Protein AF-A0A1Y4UDS3-F1 (afdb_monomer)

Foldseek 3Di:
DVVVCVVVVVVDPPDDDDPDPCVVCVCVVVVVVVVVVVVVCCVVPVD

Mean predicted aligned error: 5.83 Å

Sequence (47 aa):
MMIAVIPFILLYNGKRAKKSLLTKYFFYIVYPAHLWILMMLKYCLLD

Radius of gyration: 14.35 Å; Cα contacts (8 Å, |Δi|>4): 5; chains: 1; bounding box: 31×13×37 Å

Solvent-accessible surface area (backbone atoms only — not comparable to full-atom values): 3040 Å² total; per-residue (Å²): 132,71,71,81,50,48,67,62,57,72,70,52,83,86,66,81,78,69,97,43,69,63,67,72,45,43,61,74,53,51,57,63,47,52,55,52,50,53,51,50,47,44,53,78,72,70,109

pLDDT: mean 87.42, std 8.2, range [57.16, 95.44]

Organism: NCBI:txid52242

Structure (mmCIF, N/CA/C/O backbone):
data_AF-A0A1Y4UDS3-F1
#
_entry.id   AF-A0A1Y4UDS3-F1
#
loop_
_atom_site.group_PDB
_atom_site.id
_atom_site.type_symbol
_atom_site.label_atom_id
_atom_site.label_alt_id
_atom_site.label_comp_id
_atom_site.label_asym_id
_atom_site.label_entity_id
_atom_site.label_seq_id
_atom_site.pdbx_PDB_ins_code
_atom_site.Cartn_x
_atom_site.Cartn_y
_atom_site.Cartn_z
_atom_site.occupancy
_atom_site.B_iso_or_equiv
_atom_site.auth_seq_id
_atom_site.auth_comp_id
_atom_site.auth_asym_id
_atom_site.auth_atom_id
_atom_site.pdbx_PDB_model_num
ATOM 1 N N . MET A 1 1 ? -4.710 7.846 -9.427 1.00 57.16 1 MET A N 1
ATOM 2 C CA . MET A 1 1 ? -5.073 6.416 -9.542 1.00 57.16 1 MET A CA 1
ATOM 3 C C . MET A 1 1 ? -6.054 6.040 -8.440 1.00 57.16 1 MET A C 1
ATOM 5 O O . MET A 1 1 ? -5.636 5.602 -7.381 1.00 57.16 1 MET A O 1
ATOM 9 N N . MET A 1 2 ? -7.351 6.262 -8.664 1.00 66.81 2 MET A N 1
ATOM 10 C CA . MET A 1 2 ? -8.394 5.947 -7.673 1.00 66.81 2 MET A CA 1
ATOM 11 C C . MET A 1 2 ? -8.992 4.546 -7.892 1.00 66.81 2 MET A C 1
ATOM 13 O O . MET A 1 2 ? -9.473 3.920 -6.962 1.00 66.81 2 MET A O 1
ATOM 17 N N . ILE A 1 3 ? -8.893 4.008 -9.111 1.00 82.69 3 ILE A N 1
ATOM 18 C CA . ILE A 1 3 ? -9.483 2.710 -9.475 1.00 82.69 3 ILE A CA 1
ATOM 19 C C . ILE A 1 3 ? -8.774 1.546 -8.767 1.00 82.69 3 ILE A C 1
ATOM 21 O O . ILE A 1 3 ? -9.425 0.617 -8.303 1.00 82.69 3 ILE A O 1
ATOM 25 N N . ALA A 1 4 ? -7.451 1.627 -8.595 1.00 82.88 4 ALA A N 1
ATOM 26 C CA . ALA A 1 4 ? -6.672 0.584 -7.926 1.00 82.88 4 ALA A CA 1
ATOM 27 C C . ALA A 1 4 ? -7.065 0.373 -6.450 1.00 82.88 4 ALA A C 1
ATOM 29 O O . ALA A 1 4 ? -6.784 -0.686 -5.896 1.00 82.88 4 ALA A O 1
ATOM 30 N N . VAL A 1 5 ? -7.734 1.345 -5.813 1.00 84.38 5 VAL A N 1
ATOM 31 C CA . VAL A 1 5 ? -8.184 1.217 -4.418 1.00 84.38 5 VAL A CA 1
ATOM 32 C C . VAL A 1 5 ? -9.521 0.475 -4.287 1.00 84.38 5 VAL A C 1
ATOM 34 O O . VAL A 1 5 ? -9.829 -0.051 -3.221 1.00 84.38 5 VAL A O 1
ATOM 37 N N . ILE A 1 6 ? -10.298 0.373 -5.373 1.00 90.81 6 ILE A N 1
ATOM 38 C CA . ILE A 1 6 ? -11.634 -0.242 -5.392 1.00 90.81 6 ILE A CA 1
ATOM 39 C C . ILE A 1 6 ? -11.642 -1.677 -4.839 1.00 90.81 6 ILE A C 1
ATOM 41 O O . ILE A 1 6 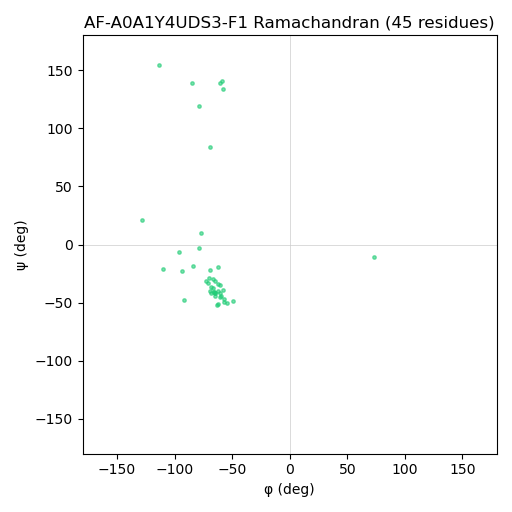? -12.442 -1.930 -3.939 1.00 90.81 6 ILE A O 1
ATOM 45 N N . PRO A 1 7 ? -10.773 -2.615 -5.271 1.00 88.31 7 PRO A N 1
ATOM 46 C CA . PRO A 1 7 ? -10.787 -3.971 -4.714 1.00 88.31 7 PRO A CA 1
ATOM 47 C C . PRO A 1 7 ? -10.514 -3.993 -3.202 1.00 88.31 7 PRO A C 1
ATOM 49 O O . PRO A 1 7 ? -11.127 -4.771 -2.477 1.00 88.31 7 PRO A O 1
ATOM 52 N N . PHE A 1 8 ? -9.662 -3.097 -2.696 1.00 85.75 8 PHE A N 1
ATOM 53 C CA . PHE A 1 8 ? -9.375 -2.997 -1.262 1.00 85.75 8 PHE A CA 1
ATOM 54 C C . PHE A 1 8 ? -10.554 -2.431 -0.464 1.00 85.75 8 PHE A C 1
ATOM 56 O O . PHE A 1 8 ? -10.778 -2.845 0.671 1.00 85.75 8 PHE A O 1
ATOM 63 N N . ILE A 1 9 ? -11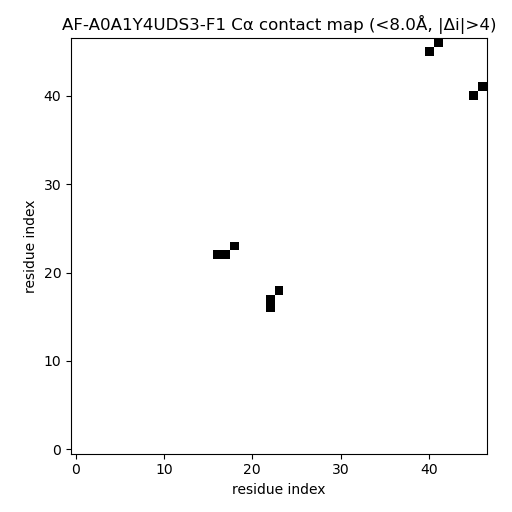.330 -1.520 -1.061 1.00 89.00 9 ILE A N 1
ATOM 64 C CA . ILE A 1 9 ? -12.572 -1.007 -0.470 1.00 89.00 9 ILE A CA 1
ATOM 65 C C . ILE A 1 9 ? -13.635 -2.109 -0.421 1.00 89.00 9 ILE A C 1
ATOM 67 O O . ILE A 1 9 ? -14.309 -2.250 0.593 1.00 89.00 9 ILE A O 1
ATOM 71 N N . LEU A 1 10 ? -13.765 -2.916 -1.477 1.00 91.81 10 LEU A N 1
ATOM 72 C CA . LEU A 1 10 ? -14.729 -4.023 -1.514 1.00 91.81 10 LEU A CA 1
ATOM 73 C C . LEU A 1 10 ? -14.412 -5.117 -0.481 1.00 91.81 10 LEU A C 1
ATOM 75 O O . LEU A 1 10 ? -15.324 -5.735 0.056 1.00 91.81 10 LEU A O 1
ATOM 79 N N . LEU A 1 11 ? -13.131 -5.324 -0.162 1.00 91.69 11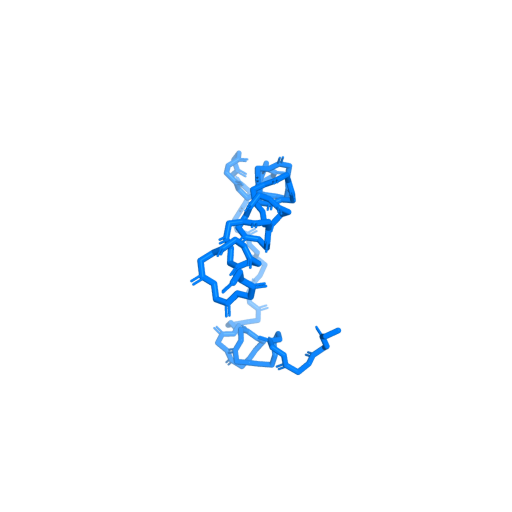 LEU A N 1
ATOM 80 C CA . LEU A 1 11 ? -12.679 -6.244 0.890 1.00 91.69 11 LEU A CA 1
ATOM 81 C C . LEU A 1 11 ? -12.809 -5.662 2.313 1.00 91.69 11 LEU A C 1
ATOM 83 O O . LEU A 1 11 ? -12.485 -6.338 3.294 1.00 91.69 11 LEU A O 1
ATOM 87 N N . TYR A 1 12 ? -13.245 -4.408 2.461 1.00 88.81 12 TYR A N 1
ATOM 88 C CA . TYR A 1 12 ? -13.341 -3.761 3.762 1.00 88.81 12 TYR A CA 1
ATOM 89 C C . TYR A 1 12 ? -14.597 -4.200 4.526 1.00 88.81 12 TYR A C 1
ATOM 91 O O . TYR A 1 12 ? -15.727 -3.916 4.145 1.00 88.81 12 TYR A O 1
ATOM 99 N N . ASN A 1 13 ? -14.394 -4.808 5.695 1.00 89.50 13 ASN A N 1
ATOM 100 C CA . ASN A 1 13 ? -15.470 -5.347 6.536 1.00 89.50 13 ASN A CA 1
ATOM 101 C C . ASN A 1 13 ? -16.262 -4.293 7.347 1.00 89.50 13 ASN A C 1
ATOM 103 O O . ASN A 1 13 ? -16.981 -4.658 8.276 1.00 89.50 13 ASN A O 1
ATOM 107 N N . GLY A 1 14 ? -16.081 -2.988 7.110 1.00 87.25 14 GLY A N 1
ATOM 108 C CA . GLY A 1 14 ? -16.810 -1.918 7.816 1.00 87.25 14 GLY A CA 1
ATOM 109 C C . GLY A 1 14 ? -16.399 -1.673 9.279 1.00 87.25 14 GLY A C 1
ATOM 110 O O . GLY A 1 14 ? -16.794 -0.675 9.877 1.00 87.25 14 GLY A O 1
ATOM 111 N N . LYS A 1 15 ? -15.592 -2.556 9.879 1.00 88.94 15 LYS A N 1
ATOM 112 C CA . LYS A 1 15 ? -15.170 -2.462 11.285 1.00 88.94 15 LYS A CA 1
ATOM 113 C C . LYS A 1 15 ? -13.955 -1.555 11.443 1.00 88.94 15 LYS A C 1
ATOM 115 O O . LYS A 1 15 ? -12.985 -1.663 10.696 1.00 88.94 15 LYS A O 1
ATOM 120 N N . ARG A 1 16 ? -13.966 -0.727 12.493 1.00 82.38 16 ARG A N 1
ATOM 121 C CA . ARG A 1 16 ? -12.817 0.111 12.857 1.00 82.38 16 ARG A CA 1
ATOM 122 C C . ARG A 1 16 ? -11.585 -0.760 13.108 1.00 82.38 16 ARG A C 1
ATOM 124 O O . ARG A 1 16 ? -11.655 -1.750 13.838 1.00 82.38 16 ARG A O 1
ATOM 131 N N . ALA A 1 17 ? -10.452 -0.356 12.537 1.00 82.88 17 ALA A N 1
ATOM 132 C CA . ALA A 1 17 ? -9.188 -1.043 12.750 1.00 82.88 17 ALA A CA 1
ATOM 133 C C . ALA A 1 17 ? -8.817 -1.072 14.243 1.00 82.88 17 ALA A C 1
ATOM 135 O O . ALA A 1 17 ? -9.024 -0.097 14.977 1.00 82.88 17 ALA A O 1
ATOM 136 N N . LYS A 1 18 ? -8.268 -2.203 14.700 1.00 84.62 18 LYS A N 1
ATOM 137 C CA . LYS A 1 18 ? -7.795 -2.351 16.081 1.00 84.62 18 LYS A CA 1
ATOM 138 C C . LYS A 1 18 ? -6.692 -1.321 16.344 1.00 84.62 18 LYS A C 1
ATOM 140 O O . LYS A 1 18 ? -5.824 -1.111 15.500 1.00 84.62 18 LYS A O 1
ATOM 145 N N . LYS A 1 19 ? -6.698 -0.696 17.526 1.00 82.81 19 LYS A N 1
ATOM 146 C CA . LYS A 1 19 ? -5.611 0.192 17.965 1.00 82.81 19 LYS A CA 1
ATOM 147 C C . LYS A 1 19 ? -4.356 -0.642 18.241 1.00 82.81 19 LYS A C 1
ATOM 149 O O . LYS A 1 19 ? -4.104 -1.030 19.374 1.00 82.81 19 LYS A O 1
ATOM 154 N N . SER A 1 20 ? -3.593 -0.940 17.196 1.00 85.81 20 SER A N 1
ATOM 155 C CA . SER A 1 20 ? -2.258 -1.528 17.293 1.00 85.81 20 SER A CA 1
ATOM 156 C C . SER A 1 20 ? -1.215 -0.532 16.799 1.00 85.81 20 SER A C 1
ATOM 158 O O . SER A 1 20 ? -1.512 0.338 15.973 1.00 85.81 20 SER A O 1
ATOM 160 N N . LEU A 1 21 ? 0.018 -0.667 17.288 1.00 85.25 21 LEU A N 1
ATOM 161 C CA . LEU A 1 21 ? 1.139 0.154 16.827 1.00 85.25 21 LEU A CA 1
ATOM 162 C C . LEU A 1 21 ? 1.348 -0.004 15.315 1.00 85.25 21 LEU A C 1
ATOM 164 O O . LEU A 1 21 ? 1.534 0.990 14.625 1.00 85.25 21 LEU A O 1
ATOM 168 N N . LEU A 1 22 ? 1.196 -1.219 14.780 1.00 84.75 22 LEU A N 1
ATOM 169 C CA . LEU A 1 22 ? 1.285 -1.482 13.340 1.00 84.75 22 LEU A CA 1
ATOM 170 C C . LEU A 1 22 ? 0.284 -0.629 12.552 1.00 84.75 22 LEU A C 1
ATOM 172 O O . LEU A 1 22 ? 0.673 0.073 11.628 1.00 84.75 22 LEU A O 1
ATOM 176 N N . THR A 1 23 ? -0.985 -0.611 12.964 1.00 86.44 23 THR A N 1
ATOM 177 C CA . THR A 1 23 ? -2.026 0.183 12.286 1.00 86.44 23 THR A CA 1
ATOM 178 C C . THR A 1 23 ? -1.725 1.684 12.350 1.00 86.44 23 THR A C 1
ATOM 180 O O . THR A 1 23 ? -2.012 2.414 11.406 1.00 86.44 23 THR A O 1
ATOM 183 N N . LYS A 1 24 ? -1.109 2.151 13.445 1.00 86.88 24 LYS A N 1
ATOM 184 C CA . LYS A 1 24 ? -0.694 3.551 13.615 1.00 86.88 24 LYS A CA 1
ATOM 185 C C . LYS A 1 24 ? 0.470 3.929 12.691 1.00 86.88 24 LYS A C 1
ATOM 187 O O . LYS A 1 24 ? 0.471 5.028 12.147 1.00 86.88 24 LYS A O 1
ATOM 192 N N . TYR A 1 25 ? 1.445 3.037 12.519 1.00 91.31 25 TYR A N 1
ATOM 193 C CA . TYR A 1 25 ? 2.662 3.307 11.746 1.00 91.31 25 TYR A CA 1
ATOM 194 C C . TYR A 1 25 ? 2.610 2.825 10.292 1.00 91.31 25 TYR A C 1
ATOM 196 O O . TYR A 1 25 ? 3.500 3.165 9.520 1.00 91.31 25 TYR A O 1
ATOM 204 N N . PHE A 1 26 ? 1.562 2.102 9.891 1.00 90.38 26 PHE A N 1
ATOM 205 C CA . PHE A 1 26 ? 1.400 1.560 8.540 1.00 90.38 26 PHE A CA 1
ATOM 206 C C . PHE A 1 26 ? 1.636 2.614 7.453 1.00 90.38 26 PHE A C 1
ATOM 208 O O . PHE A 1 26 ? 2.432 2.394 6.545 1.00 90.38 26 PHE A O 1
ATOM 215 N N . PHE A 1 27 ? 1.006 3.785 7.581 1.00 88.44 27 PHE A N 1
ATOM 216 C CA . PHE A 1 27 ? 1.154 4.864 6.605 1.00 88.44 27 PHE A CA 1
ATOM 217 C C . PHE A 1 27 ? 2.604 5.349 6.489 1.00 88.44 27 PHE A C 1
ATOM 219 O O . PHE A 1 27 ? 3.104 5.527 5.386 1.00 88.44 27 PHE A O 1
ATOM 226 N N . TYR A 1 28 ? 3.308 5.487 7.613 1.00 92.44 28 TYR A N 1
ATOM 227 C CA . TYR A 1 28 ? 4.691 5.966 7.635 1.00 92.44 28 TYR A CA 1
ATOM 228 C C . TYR A 1 28 ? 5.689 4.979 7.025 1.00 92.44 28 TYR A C 1
ATOM 230 O O . TYR A 1 28 ? 6.760 5.398 6.606 1.00 92.44 28 TYR A O 1
ATOM 238 N N . ILE A 1 29 ? 5.345 3.691 6.960 1.00 91.69 29 ILE A N 1
ATOM 239 C CA . ILE A 1 29 ? 6.183 2.656 6.341 1.00 91.69 29 ILE A CA 1
ATOM 240 C C . ILE A 1 29 ? 5.815 2.487 4.863 1.00 91.69 29 ILE A C 1
ATOM 242 O O . ILE A 1 29 ? 6.685 2.479 3.996 1.00 91.69 29 ILE A O 1
ATOM 246 N N . VAL A 1 30 ? 4.521 2.384 4.553 1.00 92.38 30 VAL A N 1
ATOM 247 C CA . VAL A 1 30 ? 4.042 2.124 3.186 1.00 92.38 30 VAL A CA 1
ATOM 248 C C . VAL A 1 30 ? 4.205 3.345 2.282 1.00 92.38 30 VAL A C 1
ATOM 250 O O . VAL A 1 30 ? 4.472 3.195 1.091 1.00 92.38 30 VAL A O 1
ATOM 253 N N . TYR A 1 31 ? 4.105 4.561 2.822 1.00 91.81 31 TYR A N 1
ATOM 254 C CA . TYR A 1 31 ? 4.287 5.779 2.037 1.00 91.81 31 TYR A CA 1
ATOM 255 C C . TYR A 1 31 ? 5.703 5.917 1.432 1.00 91.81 31 TYR A C 1
ATOM 257 O O . TYR A 1 31 ? 5.815 6.072 0.223 1.00 91.81 31 TYR A O 1
ATOM 265 N N . PRO A 1 32 ? 6.812 5.796 2.174 1.00 95.06 32 PRO A N 1
ATOM 266 C CA . PRO A 1 32 ? 8.131 5.782 1.539 1.00 95.06 32 PRO A CA 1
ATOM 267 C C . PRO A 1 32 ? 8.346 4.531 0.670 1.00 95.06 32 PRO A C 1
ATOM 269 O O . PRO A 1 32 ? 8.910 4.634 -0.419 1.00 95.06 32 PRO A O 1
ATOM 272 N N . ALA A 1 33 ? 7.843 3.363 1.090 1.00 95.44 33 ALA A N 1
ATOM 273 C CA . ALA A 1 33 ? 8.044 2.116 0.353 1.00 95.44 33 ALA A CA 1
ATOM 274 C C . ALA A 1 33 ? 7.382 2.116 -1.036 1.00 95.44 33 ALA A C 1
ATOM 276 O O . ALA A 1 33 ? 8.000 1.664 -1.997 1.00 95.44 33 ALA A O 1
ATOM 277 N N . HIS A 1 34 ? 6.155 2.635 -1.185 1.00 90.25 34 HIS A N 1
ATOM 278 C CA . HIS A 1 34 ? 5.484 2.613 -2.491 1.00 90.25 34 HIS A CA 1
ATOM 279 C C . HIS A 1 34 ? 6.185 3.502 -3.527 1.00 90.25 34 HIS A C 1
ATOM 281 O O . HIS A 1 34 ? 6.171 3.158 -4.705 1.00 90.25 34 HIS A O 1
ATOM 287 N N . LEU A 1 35 ? 6.853 4.588 -3.113 1.00 93.19 35 LEU A N 1
ATOM 288 C CA . LEU A 1 35 ? 7.667 5.406 -4.020 1.00 93.19 35 LEU A CA 1
ATOM 289 C C . LEU A 1 35 ? 8.865 4.617 -4.556 1.00 93.19 35 LEU A C 1
ATOM 291 O O . LEU A 1 35 ? 9.155 4.672 -5.750 1.00 93.19 35 LEU A O 1
ATOM 295 N N . TRP A 1 36 ? 9.523 3.833 -3.699 1.00 95.38 36 TRP A N 1
ATOM 296 C CA . TRP A 1 36 ? 10.592 2.934 -4.135 1.00 95.38 36 TRP A CA 1
ATOM 297 C C . TRP A 1 36 ? 10.068 1.834 -5.051 1.00 95.38 36 TRP A C 1
ATOM 299 O O . TRP A 1 36 ? 10.688 1.562 -6.070 1.00 95.38 36 TRP A O 1
ATOM 309 N N . ILE A 1 37 ? 8.906 1.251 -4.751 1.00 94.00 37 ILE A N 1
ATOM 310 C CA . ILE A 1 37 ? 8.275 0.247 -5.619 1.00 94.00 37 ILE A CA 1
ATOM 311 C C . ILE A 1 37 ? 7.980 0.838 -7.003 1.00 94.00 37 ILE A C 1
ATOM 313 O O . ILE A 1 37 ? 8.277 0.199 -8.006 1.00 94.00 37 ILE A O 1
ATOM 317 N N . LEU A 1 38 ? 7.449 2.062 -7.076 1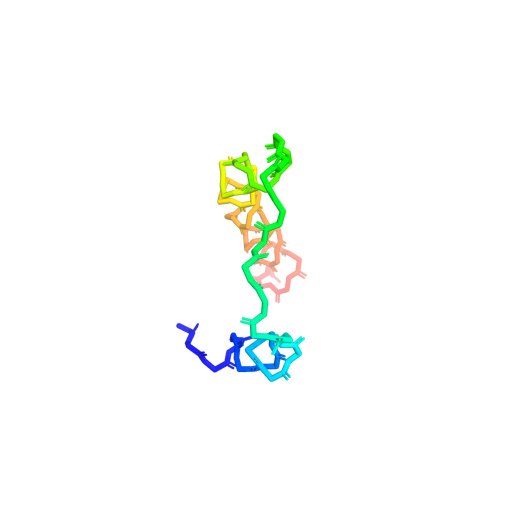.00 92.56 38 LEU A N 1
ATOM 318 C CA . LEU A 1 38 ? 7.211 2.751 -8.348 1.00 92.56 38 LEU A CA 1
ATOM 319 C C . LEU A 1 38 ? 8.516 3.011 -9.110 1.00 92.56 38 LEU A C 1
ATOM 321 O O . LEU A 1 38 ? 8.559 2.833 -10.326 1.00 92.56 38 LEU A O 1
ATOM 325 N N . MET A 1 39 ? 9.582 3.396 -8.407 1.00 93.94 39 MET A N 1
ATOM 326 C CA . MET A 1 39 ? 10.900 3.602 -9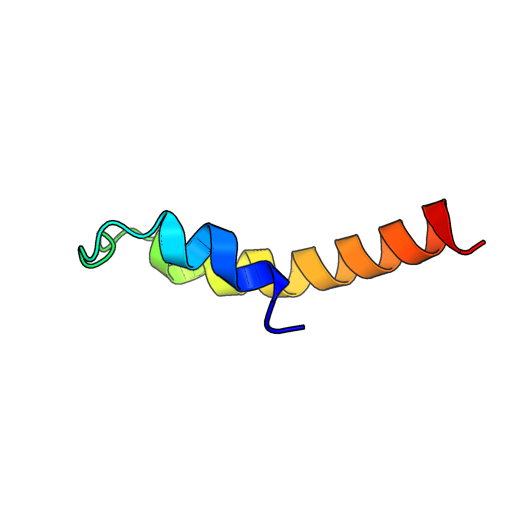.008 1.00 93.94 39 MET A CA 1
ATOM 327 C C . MET A 1 39 ? 11.493 2.295 -9.552 1.00 93.94 39 MET A C 1
ATOM 329 O O . MET A 1 39 ? 11.989 2.275 -10.675 1.00 93.94 39 MET A O 1
ATOM 333 N N . MET A 1 40 ? 11.394 1.202 -8.792 1.00 94.38 40 MET A N 1
ATOM 334 C CA . MET A 1 40 ? 11.850 -0.128 -9.209 1.00 94.38 40 MET A CA 1
ATOM 335 C C . MET A 1 40 ? 11.029 -0.662 -10.382 1.00 94.38 40 MET A C 1
ATOM 337 O O . MET A 1 40 ? 11.595 -1.198 -11.323 1.00 94.38 40 MET A O 1
ATOM 341 N N . LEU A 1 41 ? 9.707 -0.467 -10.370 1.00 94.06 41 LEU A N 1
ATO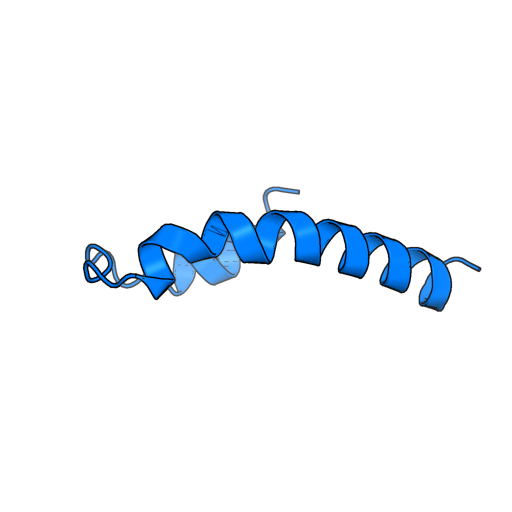M 342 C CA . LEU A 1 41 ? 8.835 -0.810 -11.495 1.00 94.06 41 LEU A CA 1
ATOM 343 C C . LEU A 1 41 ? 9.223 -0.038 -12.756 1.00 94.06 41 LEU A C 1
ATOM 345 O O . LEU A 1 41 ? 9.305 -0.644 -13.817 1.00 94.06 41 LEU A O 1
ATOM 349 N N . LYS A 1 42 ? 9.486 1.272 -12.648 1.00 93.94 42 LYS A N 1
ATOM 350 C CA . LYS A 1 42 ? 9.974 2.072 -13.778 1.00 93.94 42 LYS A CA 1
ATOM 351 C C . LYS A 1 42 ? 11.268 1.483 -14.339 1.00 93.94 42 LYS A C 1
ATOM 353 O O . LYS A 1 42 ? 11.361 1.354 -15.547 1.00 93.94 42 LYS A O 1
ATOM 358 N N . TYR A 1 43 ? 12.227 1.149 -13.481 1.00 93.31 43 TYR A N 1
ATOM 359 C CA . TYR A 1 43 ? 13.496 0.562 -13.911 1.00 93.31 43 TYR A CA 1
ATOM 360 C C . TYR A 1 43 ? 13.264 -0.806 -14.591 1.00 93.31 43 TYR A C 1
ATOM 362 O O . TYR A 1 43 ? 13.598 -1.027 -15.741 1.00 93.31 43 TYR 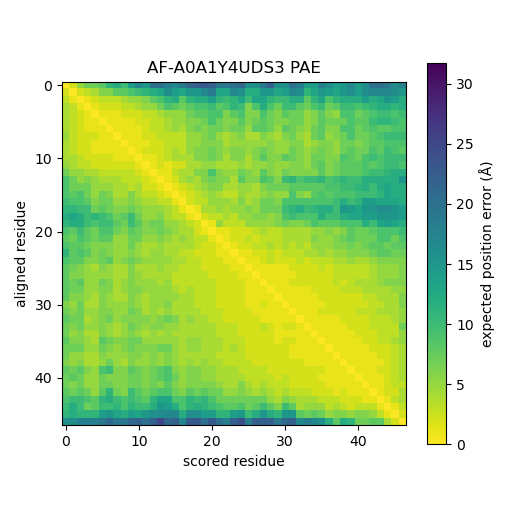A O 1
ATOM 370 N N . CYS A 1 44 ? 12.540 -1.727 -13.955 1.00 91.88 44 CYS A N 1
ATOM 371 C CA . CYS A 1 44 ? 12.352 -3.065 -14.524 1.00 91.88 44 CYS A CA 1
ATOM 372 C C . CYS A 1 44 ? 11.461 -3.142 -15.783 1.00 91.88 44 CYS A C 1
ATOM 374 O O . CYS A 1 44 ? 11.622 -4.087 -16.550 1.00 91.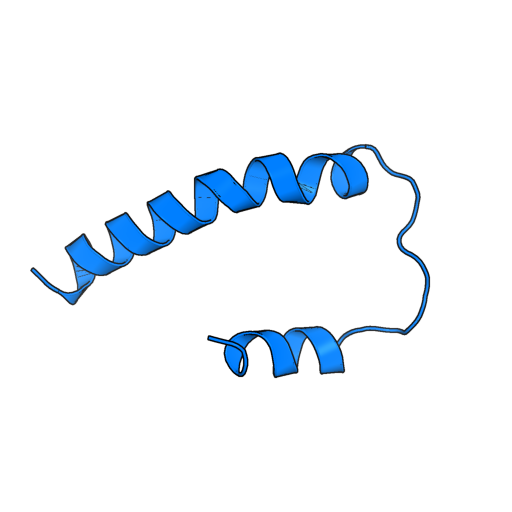88 44 CYS A O 1
ATOM 376 N N . LEU A 1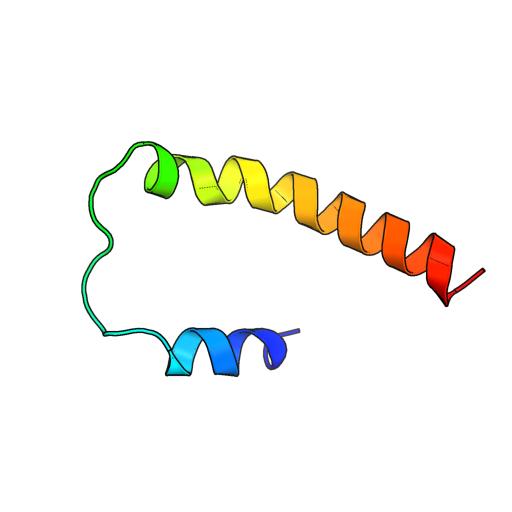 45 ? 10.481 -2.246 -15.967 1.00 89.00 45 LEU A N 1
ATOM 377 C CA . LEU A 1 45 ? 9.497 -2.321 -17.068 1.00 89.00 45 LEU A CA 1
ATOM 378 C C . LEU A 1 45 ? 9.656 -1.245 -18.143 1.00 89.00 45 LEU A C 1
ATOM 380 O O . LEU A 1 45 ? 9.079 -1.397 -19.218 1.00 89.00 45 LEU A O 1
ATOM 384 N N . LEU A 1 46 ? 10.323 -0.135 -17.832 1.00 78.50 46 LEU A N 1
ATOM 385 C CA . LEU A 1 46 ? 10.347 1.066 -18.667 1.00 78.50 46 LEU A CA 1
ATOM 386 C C . LEU A 1 46 ? 11.775 1.553 -18.958 1.00 78.50 46 LEU A C 1
ATOM 388 O O . LEU A 1 46 ? 11.954 2.732 -19.278 1.00 78.50 46 LEU A O 1
ATOM 392 N N . ASP A 1 47 ? 12.751 0.655 -18.820 1.00 57.56 47 ASP A N 1
ATOM 393 C CA . ASP A 1 47 ? 14.111 0.795 -19.346 1.00 57.56 47 ASP A CA 1
ATOM 394 C C . ASP A 1 47 ? 14.238 0.128 -20.726 1.00 57.56 47 ASP A C 1
ATOM 396 O O . ASP A 1 47 ? 13.617 -0.942 -20.941 1.00 57.56 47 ASP A O 1
#

Secondary structure (DSSP, 8-state):
--GGGHHHHHT--SPPPP--HHHHHHHHHHHHHHHHHHHHHHHHHH-